Protein AF-A0A3A9F997-F1 (afdb_monomer)

Solvent-acce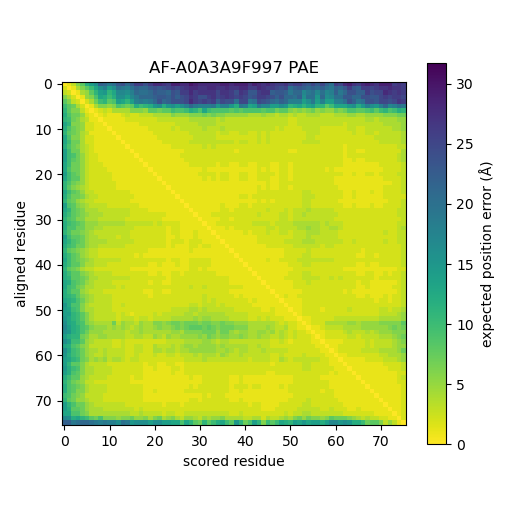ssible surface area (backbone atoms only — not comparable to full-atom values): 4422 Å² t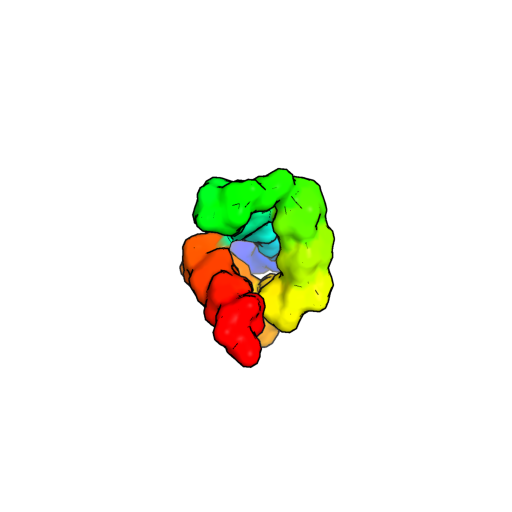otal; per-residue (Å²): 133,85,77,78,88,72,79,49,72,66,59,50,51,54,50,40,56,50,37,51,54,51,23,25,53,54,46,18,66,76,69,73,47,56,47,71,62,43,43,57,53,42,62,72,31,72,59,42,53,46,48,75,36,75,91,70,48,50,66,74,68,38,35,70,56,52,39,51,50,40,56,50,62,78,71,109

Nearest PDB structures (foldseek):
  3tet-assembly2_B  TM=5.331E-01  e=7.314E+00  Bacillus cereus ATCC 14579
  6rv4-assembly2_D  TM=5.212E-01  e=9.299E+00  Homo sapiens

Foldseek 3Di:
DDDPPDDDPVNLVVLLVVLLQVLLVVLCVVVVHDSVVSSVVLCVDPLNVCSPVPVVVVSVVGNVVSNVVVVVRVVD

Secondary structure (DSSP, 8-state):
--------HHHHHHHHHHHHHHHHHHHHHHHT--HHHHHHHHHTSHHHHHTT-TTTTGGGS-HHHHHHHHHHHTT-

Mean predicted aligned error: 4.21 Å

Radius of gyration: 13.61 Å; Cα contacts (8 Å, |Δi|>4): 58; chains: 1; bounding box: 27×21×43 Å

Sequence (76 aa):
MAIEKTITEEAKKNAIDLVITMVVDELSEDLRLQPEEILIKFLSSNTGILLYDEDTKLWWDGPSAVADMYKKEISE

pLDDT: mean 91.97, std 10.33, range [46.06, 98.38]

Structure (mmCIF, N/CA/C/O backbone):
data_AF-A0A3A9F997-F1
#
_entry.id   AF-A0A3A9F997-F1
#
loop_
_atom_site.group_PDB
_atom_site.id
_atom_site.type_symbol
_atom_site.label_atom_id
_atom_site.label_alt_id
_atom_site.label_comp_id
_atom_site.label_asym_id
_atom_site.label_entity_id
_atom_site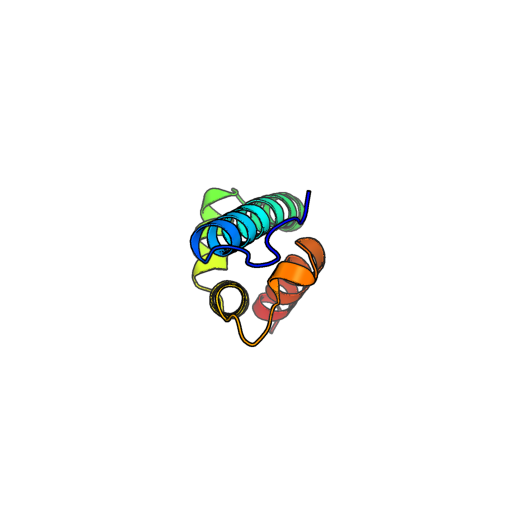.label_seq_id
_atom_site.pdbx_PDB_ins_code
_atom_site.Cartn_x
_atom_site.Cartn_y
_atom_site.Cartn_z
_atom_site.occupancy
_atom_site.B_iso_or_equiv
_atom_site.auth_seq_id
_atom_site.auth_comp_id
_atom_site.auth_asym_id
_atom_site.auth_atom_id
_atom_site.pdbx_PDB_model_num
ATOM 1 N N . MET A 1 1 ? 13.785 11.104 -31.367 1.00 46.06 1 MET A N 1
ATOM 2 C CA . MET A 1 1 ? 14.423 10.728 -30.091 1.00 46.06 1 MET A CA 1
ATOM 3 C C . MET A 1 1 ? 13.685 9.500 -29.586 1.00 46.06 1 MET A C 1
ATOM 5 O O . MET A 1 1 ? 12.499 9.608 -29.310 1.00 46.06 1 MET A O 1
ATOM 9 N N . ALA A 1 2 ? 14.308 8.322 -29.632 1.00 52.56 2 ALA A N 1
ATOM 10 C CA . ALA A 1 2 ? 13.688 7.114 -29.097 1.00 52.56 2 ALA A CA 1
ATOM 11 C C . ALA A 1 2 ? 13.788 7.194 -27.571 1.00 52.56 2 ALA A C 1
ATOM 13 O O . ALA A 1 2 ? 14.894 7.296 -27.048 1.00 52.56 2 ALA A O 1
ATOM 14 N N . ILE A 1 3 ? 12.650 7.232 -26.878 1.00 68.56 3 ILE A N 1
ATOM 15 C CA . ILE A 1 3 ? 12.636 7.080 -25.424 1.00 68.56 3 ILE A CA 1
ATOM 16 C C . ILE A 1 3 ? 13.037 5.631 -25.159 1.00 68.56 3 ILE A C 1
ATOM 18 O O . ILE A 1 3 ? 12.391 4.707 -25.661 1.00 68.56 3 ILE A O 1
ATOM 22 N N . GLU A 1 4 ? 14.138 5.439 -24.444 1.00 58.38 4 GLU A N 1
ATOM 23 C CA . GLU A 1 4 ? 14.561 4.129 -23.969 1.00 58.38 4 GLU A CA 1
ATOM 24 C C . GLU A 1 4 ? 13.421 3.562 -23.106 1.00 58.38 4 GLU A C 1
ATOM 26 O O . GLU A 1 4 ? 13.017 4.167 -22.118 1.00 58.38 4 GLU A O 1
ATOM 31 N N . LYS A 1 5 ? 12.809 2.452 -23.538 1.00 62.50 5 LYS A N 1
ATOM 32 C CA . LYS A 1 5 ? 11.583 1.893 -22.929 1.00 62.50 5 LYS A CA 1
ATOM 33 C C . LYS A 1 5 ? 11.823 1.187 -21.589 1.00 62.50 5 LYS A C 1
ATOM 35 O O . LYS A 1 5 ? 10.911 0.550 -21.065 1.00 62.50 5 LYS A O 1
ATOM 40 N N . THR A 1 6 ? 13.035 1.258 -21.056 1.00 78.12 6 THR A N 1
ATOM 41 C CA . THR A 1 6 ? 13.429 0.506 -19.871 1.00 78.12 6 THR A CA 1
ATOM 42 C C . THR A 1 6 ? 13.335 1.415 -18.654 1.00 78.12 6 THR A C 1
ATOM 44 O O . THR A 1 6 ? 14.147 2.319 -18.480 1.00 78.12 6 THR A O 1
ATOM 47 N N . ILE A 1 7 ? 12.324 1.187 -17.817 1.00 82.25 7 ILE A N 1
ATOM 48 C CA . ILE A 1 7 ? 12.205 1.832 -16.505 1.00 82.25 7 ILE A CA 1
ATOM 49 C C . ILE A 1 7 ? 13.234 1.173 -15.581 1.00 82.25 7 ILE A C 1
ATOM 51 O O . ILE A 1 7 ? 13.313 -0.055 -15.530 1.00 82.25 7 ILE A O 1
ATOM 55 N N . THR A 1 8 ? 14.037 1.969 -14.875 1.00 90.69 8 THR A N 1
ATOM 56 C CA . THR A 1 8 ? 15.010 1.441 -13.911 1.00 90.69 8 THR A CA 1
ATOM 57 C C . THR A 1 8 ? 14.301 0.877 -12.680 1.00 90.69 8 THR A C 1
ATOM 59 O O . THR A 1 8 ? 13.234 1.352 -12.298 1.00 90.69 8 THR A O 1
ATOM 62 N N . GLU A 1 9 ? 14.912 -0.100 -12.007 1.00 89.12 9 GLU A N 1
ATOM 63 C CA . GLU A 1 9 ? 14.373 -0.645 -10.750 1.00 89.12 9 GLU A CA 1
ATOM 64 C C . GLU A 1 9 ? 14.212 0.434 -9.666 1.00 89.12 9 GLU A C 1
ATOM 66 O O . GLU A 1 9 ? 13.266 0.407 -8.888 1.00 89.12 9 GLU A O 1
ATOM 71 N N . GLU A 1 10 ? 15.098 1.432 -9.645 1.00 91.44 10 GLU A N 1
ATOM 72 C CA . GLU A 1 10 ? 14.971 2.598 -8.766 1.00 91.44 10 GLU A CA 1
ATOM 73 C C . GLU A 1 10 ? 13.733 3.438 -9.103 1.00 91.44 10 GLU A C 1
ATOM 75 O O . GLU A 1 10 ? 12.970 3.794 -8.211 1.00 91.44 10 GLU A O 1
ATOM 80 N N . ALA A 1 11 ? 13.480 3.708 -10.387 1.00 91.31 11 ALA A N 1
ATOM 81 C CA . ALA A 1 11 ? 12.304 4.466 -10.801 1.00 91.31 11 ALA A CA 1
ATOM 82 C C . ALA A 1 11 ? 10.995 3.737 -10.458 1.00 91.31 11 ALA A C 1
ATOM 84 O O . ALA A 1 11 ? 10.021 4.390 -10.089 1.00 91.31 11 ALA A O 1
ATOM 85 N N . LYS A 1 12 ? 10.977 2.398 -10.523 1.00 90.31 12 LYS A N 1
ATOM 86 C CA . LYS A 1 12 ? 9.832 1.594 -10.070 1.00 90.31 12 LYS A CA 1
ATOM 87 C C . LYS A 1 12 ? 9.619 1.706 -8.564 1.00 90.31 12 LYS A C 1
ATOM 89 O O . LYS A 1 12 ? 8.509 2.000 -8.138 1.00 90.31 12 LYS A O 1
ATOM 94 N N . LYS A 1 13 ? 10.678 1.541 -7.764 1.00 92.56 13 LYS A N 1
ATOM 95 C CA . LYS A 1 13 ? 10.604 1.689 -6.301 1.00 92.56 13 LYS A CA 1
ATOM 96 C C . LYS A 1 13 ? 10.101 3.071 -5.900 1.00 92.56 13 LYS A C 1
ATOM 98 O O . LYS A 1 13 ? 9.187 3.164 -5.097 1.00 92.56 13 LYS A O 1
ATOM 103 N N . ASN A 1 14 ? 10.596 4.123 -6.551 1.00 93.81 14 ASN A N 1
ATOM 104 C CA . ASN A 1 14 ? 10.120 5.487 -6.319 1.00 93.81 14 ASN A CA 1
ATOM 105 C C . ASN A 1 14 ? 8.626 5.648 -6.651 1.00 93.81 14 ASN A C 1
ATOM 107 O O . ASN A 1 14 ? 7.918 6.375 -5.958 1.00 93.81 14 ASN A O 1
ATOM 111 N N . ALA A 1 15 ? 8.133 4.979 -7.700 1.00 93.44 15 ALA A N 1
ATOM 112 C CA . ALA A 1 15 ? 6.709 4.976 -8.027 1.00 93.44 15 ALA A CA 1
ATOM 113 C C . ALA A 1 15 ? 5.882 4.227 -6.969 1.00 93.44 15 ALA A C 1
ATOM 115 O O . ALA A 1 15 ? 4.834 4.725 -6.567 1.00 93.44 15 ALA A O 1
ATOM 116 N N . ILE A 1 16 ? 6.368 3.083 -6.478 1.00 95.06 16 ILE A N 1
ATOM 117 C CA . ILE A 1 16 ? 5.733 2.323 -5.391 1.00 95.06 16 ILE A CA 1
ATOM 118 C C . ILE A 1 16 ? 5.680 3.165 -4.110 1.00 95.06 16 ILE A C 1
ATOM 120 O O . ILE A 1 16 ? 4.610 3.319 -3.532 1.00 95.06 16 ILE A O 1
ATOM 124 N N . ASP A 1 17 ? 6.789 3.783 -3.703 1.00 95.31 17 ASP A N 1
ATOM 125 C CA . ASP A 1 17 ? 6.852 4.619 -2.497 1.00 95.31 17 ASP A CA 1
ATOM 126 C C . ASP A 1 17 ? 5.918 5.844 -2.597 1.00 95.31 17 ASP A C 1
ATOM 128 O O . ASP A 1 17 ? 5.292 6.254 -1.611 1.00 95.31 17 ASP A O 1
ATOM 132 N N . LEU A 1 18 ? 5.753 6.402 -3.803 1.00 96.31 18 LEU A N 1
ATOM 133 C CA . LEU A 1 18 ? 4.760 7.444 -4.065 1.00 96.31 18 LEU A CA 1
ATOM 134 C C . LEU A 1 18 ? 3.329 6.910 -3.910 1.00 96.31 18 LEU A C 1
ATOM 136 O O . LEU A 1 18 ? 2.504 7.570 -3.279 1.00 96.31 18 LEU A O 1
ATOM 140 N N . VAL A 1 19 ? 3.031 5.720 -4.444 1.00 96.69 19 VAL A N 1
ATOM 141 C CA . VAL A 1 19 ? 1.728 5.058 -4.256 1.00 96.69 19 VAL A CA 1
ATOM 142 C C . VAL A 1 19 ? 1.444 4.835 -2.775 1.00 96.69 19 VAL A C 1
ATOM 144 O O . VAL A 1 19 ? 0.368 5.207 -2.321 1.00 96.69 19 VAL A O 1
ATOM 147 N N . ILE A 1 20 ? 2.408 4.328 -2.005 1.00 97.50 20 ILE A N 1
ATOM 148 C CA . ILE A 1 20 ? 2.263 4.126 -0.556 1.00 97.50 20 ILE A CA 1
ATOM 149 C C . ILE A 1 20 ? 1.917 5.439 0.140 1.00 97.50 20 ILE A C 1
ATOM 151 O O . ILE A 1 20 ? 0.999 5.475 0.951 1.00 97.50 20 ILE A O 1
ATOM 155 N N . THR A 1 21 ? 2.613 6.524 -0.202 1.00 98.00 21 THR A N 1
ATOM 156 C CA . THR A 1 21 ? 2.344 7.846 0.381 1.00 98.00 21 THR A CA 1
ATOM 157 C C . THR A 1 21 ? 0.896 8.280 0.138 1.00 98.00 21 THR A C 1
ATOM 159 O O . THR A 1 21 ? 0.228 8.723 1.067 1.00 98.00 21 THR A O 1
ATOM 162 N N . MET A 1 22 ? 0.391 8.102 -1.087 1.00 98.19 22 MET A N 1
ATOM 163 C CA . MET A 1 22 ? -0.992 8.445 -1.446 1.00 98.19 22 MET A CA 1
ATOM 164 C C . MET A 1 22 ? -2.019 7.536 -0.755 1.00 98.19 22 MET A C 1
ATOM 166 O O . MET A 1 22 ? -3.050 8.016 -0.299 1.00 98.19 22 MET A O 1
ATOM 170 N N . VAL A 1 23 ? -1.729 6.237 -0.639 1.00 98.31 23 VAL A N 1
ATOM 171 C CA . VAL A 1 23 ? -2.584 5.275 0.076 1.00 98.31 23 VAL A CA 1
ATOM 172 C C . VAL A 1 23 ? -2.682 5.626 1.557 1.00 98.31 23 VAL A C 1
ATOM 174 O O . VAL A 1 23 ? -3.766 5.596 2.129 1.00 98.31 23 VAL A O 1
ATOM 177 N N . VAL A 1 24 ? -1.559 5.958 2.194 1.00 98.38 24 VAL A N 1
ATOM 178 C CA . VAL A 1 24 ? -1.517 6.317 3.616 1.00 98.38 24 VAL A CA 1
ATOM 179 C C . VAL A 1 24 ? -2.315 7.589 3.887 1.00 98.38 24 VAL A C 1
ATOM 181 O O . VAL A 1 24 ? -3.040 7.629 4.878 1.00 98.38 24 VAL A O 1
ATOM 184 N N . ASP A 1 25 ? -2.206 8.595 3.016 1.00 98.25 25 ASP A N 1
ATOM 185 C CA . ASP A 1 25 ? -2.982 9.835 3.112 1.00 98.25 25 ASP A CA 1
ATOM 186 C C . ASP A 1 25 ? -4.491 9.543 3.038 1.00 98.25 25 ASP A C 1
ATOM 188 O O . ASP A 1 25 ? -5.220 9.851 3.982 1.00 98.25 25 ASP A O 1
ATOM 192 N N . GLU A 1 26 ? -4.929 8.807 2.007 1.00 98.00 26 GLU A N 1
ATOM 193 C CA . GLU A 1 26 ? -6.328 8.384 1.824 1.00 98.00 26 GLU A CA 1
ATOM 194 C C . GLU A 1 26 ? -6.860 7.601 3.039 1.00 98.00 26 GLU A C 1
ATOM 196 O O . GLU A 1 26 ? -7.913 7.912 3.598 1.00 98.00 26 GLU A O 1
ATOM 201 N N . LEU A 1 27 ? -6.101 6.610 3.514 1.00 98.12 27 LEU A N 1
ATOM 202 C CA . LEU A 1 27 ? -6.475 5.799 4.673 1.00 98.12 27 LEU A CA 1
ATOM 203 C C . LEU A 1 27 ? -6.501 6.601 5.979 1.00 98.12 27 LEU A C 1
ATOM 205 O O . LEU A 1 27 ? -7.286 6.279 6.873 1.00 98.12 27 LEU A O 1
ATOM 209 N N . SER A 1 28 ? -5.643 7.614 6.123 1.00 98.12 28 SER A N 1
ATOM 210 C CA . SER A 1 28 ? -5.628 8.465 7.315 1.00 98.12 28 SER A CA 1
ATOM 211 C C . SER A 1 28 ? -6.927 9.265 7.444 1.00 98.12 28 SER A C 1
ATOM 213 O O . SER A 1 28 ? -7.485 9.352 8.544 1.00 98.12 28 SER A O 1
ATOM 215 N N . GLU A 1 29 ? -7.461 9.757 6.321 1.00 96.88 29 GLU A N 1
ATOM 216 C CA . GLU A 1 29 ? -8.745 10.457 6.258 1.00 96.88 29 GLU A CA 1
ATOM 217 C C . GLU A 1 29 ? -9.918 9.503 6.528 1.00 96.88 29 GLU A C 1
ATOM 219 O O . GLU A 1 29 ? -10.757 9.780 7.394 1.00 96.88 29 GLU A O 1
ATOM 224 N N . ASP A 1 30 ? -9.939 8.353 5.847 1.00 96.56 30 ASP A N 1
ATOM 225 C CA . ASP A 1 30 ? -11.001 7.345 5.954 1.00 96.56 30 ASP A CA 1
ATOM 226 C C . ASP A 1 30 ? -11.105 6.755 7.371 1.00 96.56 30 ASP A C 1
ATOM 228 O O . ASP A 1 30 ? -12.196 6.645 7.943 1.00 96.56 30 ASP A O 1
ATOM 232 N N . LEU A 1 31 ? -9.966 6.374 7.958 1.00 95.94 31 LEU A N 1
ATOM 233 C CA . LEU A 1 31 ? -9.900 5.686 9.252 1.00 95.94 31 LEU A CA 1
ATOM 234 C C . LEU A 1 31 ? -9.774 6.648 10.440 1.00 95.94 31 LEU A C 1
ATOM 236 O O . LEU A 1 31 ? -9.884 6.213 11.588 1.00 95.94 31 LEU A O 1
ATOM 240 N N . ARG A 1 32 ? -9.572 7.950 10.185 1.00 97.00 32 ARG A N 1
ATOM 241 C CA . ARG A 1 32 ? -9.341 8.997 11.199 1.00 97.00 32 ARG A CA 1
ATOM 242 C C . ARG A 1 32 ? -8.177 8.672 12.143 1.00 97.00 32 ARG A C 1
ATOM 244 O O . ARG A 1 32 ? -8.263 8.898 13.353 1.00 97.00 32 ARG A O 1
ATOM 251 N N . LEU A 1 33 ? -7.097 8.134 11.585 1.00 96.81 33 LEU A N 1
ATOM 252 C CA . LEU A 1 33 ? -5.861 7.795 12.294 1.00 96.81 33 LEU A CA 1
ATOM 253 C C . LEU A 1 33 ? -4.715 8.689 11.818 1.00 96.81 33 LEU A C 1
ATOM 255 O O . LEU A 1 33 ? -4.788 9.290 10.752 1.00 96.81 33 LEU A O 1
ATOM 259 N N . GLN A 1 34 ? -3.650 8.783 12.615 1.00 98.06 34 GLN A N 1
ATOM 260 C CA . GLN A 1 34 ? -2.468 9.542 12.204 1.00 98.06 34 GLN A CA 1
ATOM 261 C C . GLN A 1 34 ? -1.746 8.824 11.047 1.00 98.06 34 GLN A C 1
ATOM 263 O O . GLN A 1 34 ? -1.605 7.595 11.109 1.00 98.06 34 GLN A O 1
ATOM 268 N N . PRO A 1 35 ? -1.259 9.547 10.020 1.00 97.75 35 PRO A N 1
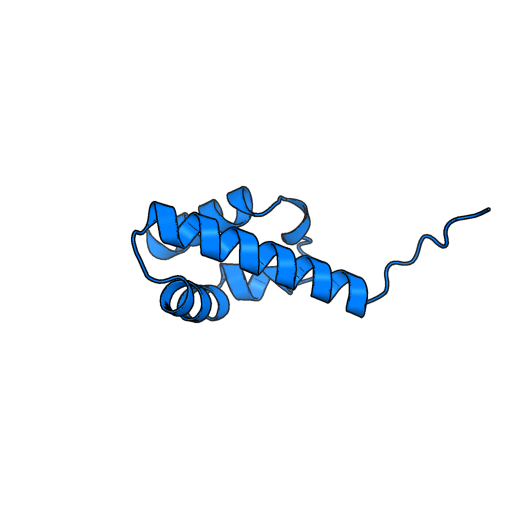ATOM 269 C CA . PRO A 1 35 ? -0.556 8.952 8.883 1.00 97.75 35 PRO A CA 1
ATOM 270 C C . PRO A 1 35 ? 0.623 8.057 9.285 1.00 97.75 35 PRO A C 1
ATOM 272 O O . PRO A 1 35 ? 0.837 7.014 8.677 1.00 97.75 35 PRO A O 1
ATOM 275 N N . GLU A 1 36 ? 1.361 8.402 10.344 1.00 97.06 36 GLU A N 1
ATOM 276 C CA . GLU A 1 36 ? 2.493 7.607 10.833 1.00 97.06 36 GLU A CA 1
ATOM 277 C C . GLU A 1 36 ? 2.047 6.243 11.373 1.00 97.06 36 GLU A C 1
ATOM 279 O O . GLU A 1 36 ? 2.716 5.231 11.161 1.00 97.06 36 GLU A O 1
ATOM 284 N N . GLU A 1 37 ? 0.898 6.201 12.052 1.00 97.38 37 GLU A N 1
ATOM 285 C CA . GLU A 1 37 ? 0.311 4.955 12.545 1.00 97.38 37 GLU A CA 1
ATOM 286 C C . GLU A 1 37 ? -0.193 4.094 11.381 1.00 97.38 37 GLU A C 1
ATOM 288 O O . GLU A 1 37 ? 0.031 2.880 11.367 1.00 97.38 37 GLU A O 1
ATOM 293 N N . ILE A 1 38 ? -0.838 4.721 10.393 1.00 98.00 38 ILE A N 1
ATOM 294 C CA . ILE A 1 38 ? -1.306 4.044 9.181 1.00 98.00 38 ILE A CA 1
ATOM 295 C C . ILE A 1 38 ? -0.134 3.469 8.392 1.00 98.00 38 ILE A C 1
ATOM 297 O O . ILE A 1 38 ? -0.180 2.296 8.041 1.00 98.00 38 ILE A O 1
ATOM 301 N N . LEU A 1 39 ? 0.931 4.241 8.165 1.00 98.06 39 LEU A N 1
ATOM 302 C CA . LEU A 1 39 ? 2.106 3.803 7.414 1.00 98.06 39 LEU A CA 1
ATOM 303 C C . LEU A 1 39 ? 2.725 2.540 8.020 1.00 98.06 39 LEU A C 1
ATOM 305 O O . LEU A 1 39 ? 2.982 1.576 7.303 1.00 98.06 39 LEU A O 1
ATOM 309 N N . ILE A 1 40 ? 2.927 2.515 9.342 1.00 97.00 40 ILE A N 1
ATOM 310 C CA . ILE A 1 40 ? 3.520 1.359 10.033 1.00 97.00 40 ILE A CA 1
ATOM 311 C C . ILE A 1 40 ? 2.640 0.113 9.869 1.00 97.00 40 ILE A C 1
ATOM 313 O O . ILE A 1 40 ? 3.150 -0.973 9.574 1.00 97.00 40 ILE A O 1
ATOM 317 N N . LYS A 1 41 ? 1.320 0.259 10.044 1.00 96.94 41 LYS A N 1
ATOM 318 C CA . LYS A 1 41 ? 0.368 -0.852 9.894 1.00 96.94 41 LYS A CA 1
ATOM 319 C C . LYS A 1 41 ? 0.291 -1.333 8.448 1.00 96.94 41 LYS A C 1
ATOM 321 O O . LYS A 1 41 ? 0.366 -2.533 8.206 1.00 96.94 41 LYS A O 1
ATOM 326 N N . PHE A 1 42 ? 0.206 -0.403 7.503 1.00 97.69 42 PHE A N 1
ATOM 327 C CA . PHE A 1 42 ? 0.118 -0.685 6.078 1.00 97.69 42 PHE A CA 1
ATOM 328 C C . PHE A 1 42 ? 1.361 -1.423 5.574 1.00 97.69 42 PHE A C 1
ATOM 330 O O . PHE A 1 42 ? 1.229 -2.481 4.966 1.00 97.69 42 PHE A O 1
ATOM 337 N N . LEU A 1 43 ? 2.570 -0.948 5.891 1.00 96.12 43 LEU A N 1
ATOM 338 C CA . LEU A 1 43 ? 3.817 -1.616 5.488 1.00 96.12 43 LEU A CA 1
ATOM 339 C C . LEU A 1 43 ? 3.963 -3.031 6.070 1.00 96.12 43 LEU A C 1
ATOM 341 O O . LEU A 1 43 ? 4.678 -3.853 5.504 1.00 96.12 43 LEU A O 1
ATOM 345 N N . SER A 1 44 ? 3.292 -3.315 7.188 1.00 95.88 44 SER A N 1
ATOM 346 C CA . SER A 1 44 ? 3.290 -4.636 7.831 1.00 95.88 44 SER A CA 1
ATOM 347 C C . SER A 1 44 ? 2.144 -5.546 7.360 1.00 95.88 44 SER A C 1
ATOM 349 O O . SER A 1 44 ? 2.061 -6.686 7.813 1.00 95.88 44 SER A O 1
ATOM 351 N N . SER A 1 45 ? 1.249 -5.051 6.500 1.00 96.94 45 SER A N 1
ATOM 352 C CA . SER A 1 45 ? 0.086 -5.786 5.985 1.00 96.94 45 SER A CA 1
ATOM 353 C C . SER A 1 45 ? 0.435 -6.643 4.769 1.00 96.94 45 SER A C 1
ATOM 355 O O . SER A 1 45 ? 1.423 -6.384 4.076 1.00 96.94 45 SER A O 1
ATOM 357 N N . ASN A 1 46 ? -0.403 -7.633 4.459 1.00 96.62 46 ASN A N 1
ATOM 358 C CA . ASN A 1 46 ? -0.252 -8.420 3.236 1.00 96.62 46 ASN A CA 1
ATOM 359 C C . ASN A 1 46 ? -0.375 -7.528 1.997 1.00 96.62 46 ASN A C 1
ATOM 361 O O . ASN A 1 46 ? 0.405 -7.681 1.061 1.00 96.62 46 ASN A O 1
ATOM 365 N N . THR A 1 47 ? -1.301 -6.566 2.014 1.00 96.44 47 THR A N 1
ATOM 366 C CA . THR A 1 47 ? -1.475 -5.577 0.943 1.00 96.44 47 THR A CA 1
ATOM 367 C C . THR A 1 47 ? -0.199 -4.764 0.712 1.00 96.44 47 THR A C 1
ATOM 369 O O . THR A 1 47 ? 0.244 -4.619 -0.427 1.00 96.44 47 THR A O 1
ATOM 372 N N . GLY A 1 48 ? 0.435 -4.276 1.783 1.00 95.44 48 GLY A N 1
ATOM 373 C CA . GLY A 1 48 ? 1.680 -3.507 1.699 1.00 95.44 48 GLY A CA 1
ATOM 374 C C . GLY A 1 48 ? 2.866 -4.331 1.195 1.00 95.44 48 GLY A C 1
ATOM 375 O O . GLY A 1 48 ? 3.643 -3.848 0.374 1.00 95.44 48 GLY A O 1
ATOM 376 N N . ILE A 1 49 ? 2.981 -5.591 1.626 1.00 94.44 49 ILE A N 1
ATOM 377 C CA . ILE A 1 49 ? 4.016 -6.519 1.141 1.00 94.44 49 ILE A CA 1
ATOM 378 C C . ILE A 1 49 ? 3.815 -6.825 -0.350 1.00 94.44 49 ILE A C 1
ATOM 380 O O . ILE A 1 49 ? 4.782 -6.818 -1.112 1.00 94.44 49 ILE A O 1
ATOM 384 N N . LEU A 1 50 ? 2.567 -7.050 -0.777 1.00 95.19 50 LEU A N 1
ATOM 385 C CA . LEU A 1 50 ? 2.232 -7.382 -2.164 1.00 95.19 50 LEU A CA 1
ATOM 386 C C . LEU A 1 50 ? 2.546 -6.240 -3.137 1.00 95.19 50 LEU A C 1
ATOM 388 O O . LEU A 1 50 ? 2.844 -6.484 -4.301 1.00 95.19 50 LEU A O 1
ATOM 392 N N . LEU A 1 51 ? 2.534 -4.994 -2.662 1.00 93.31 51 LEU A N 1
ATOM 393 C CA . LEU A 1 51 ? 2.842 -3.824 -3.483 1.00 93.31 51 LEU A CA 1
ATOM 394 C C . LEU A 1 51 ? 4.277 -3.838 -4.045 1.00 93.31 51 LEU A C 1
ATOM 396 O O . LEU A 1 51 ? 4.525 -3.264 -5.105 1.00 93.31 51 LEU A O 1
ATOM 400 N N . TYR A 1 52 ? 5.204 -4.508 -3.352 1.00 89.25 52 TYR A N 1
ATOM 401 C CA . TYR A 1 52 ? 6.590 -4.700 -3.792 1.00 89.25 52 TYR A CA 1
ATOM 402 C C . TYR A 1 52 ? 6.794 -5.974 -4.632 1.00 89.25 52 TYR A C 1
ATOM 404 O O . TYR A 1 52 ? 7.908 -6.219 -5.101 1.00 89.25 52 TYR A O 1
ATOM 412 N N . ASP A 1 53 ? 5.750 -6.782 -4.833 1.00 91.19 53 ASP A N 1
ATOM 413 C CA . ASP A 1 53 ? 5.788 -7.950 -5.709 1.00 91.19 53 ASP A CA 1
ATOM 414 C C . ASP A 1 53 ? 5.556 -7.533 -7.171 1.00 91.19 53 ASP A C 1
ATOM 416 O O . ASP A 1 53 ? 4.433 -7.258 -7.611 1.00 91.19 53 ASP A O 1
ATOM 420 N N . GLU A 1 54 ? 6.647 -7.501 -7.936 1.00 82.94 54 GLU A N 1
ATOM 421 C CA . GLU A 1 54 ? 6.666 -7.116 -9.351 1.00 82.94 54 GLU A CA 1
ATOM 422 C C . GLU A 1 54 ? 5.801 -8.018 -10.246 1.00 82.94 54 GLU A C 1
ATOM 424 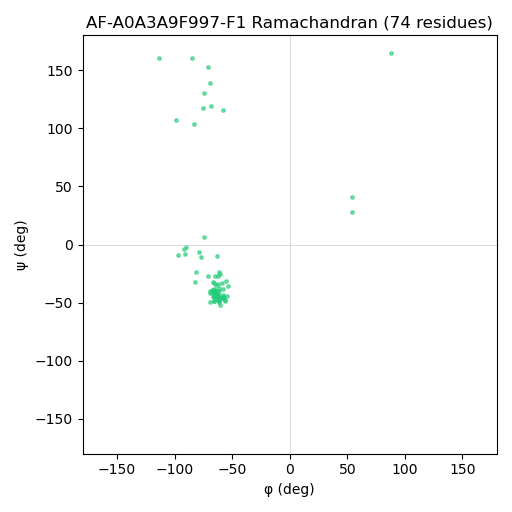O O . GLU A 1 54 ? 5.336 -7.555 -11.294 1.00 82.94 54 GLU A O 1
ATOM 429 N N . ASP A 1 55 ? 5.546 -9.272 -9.856 1.00 88.06 55 ASP A N 1
ATOM 430 C CA . ASP A 1 55 ? 4.709 -10.179 -10.645 1.00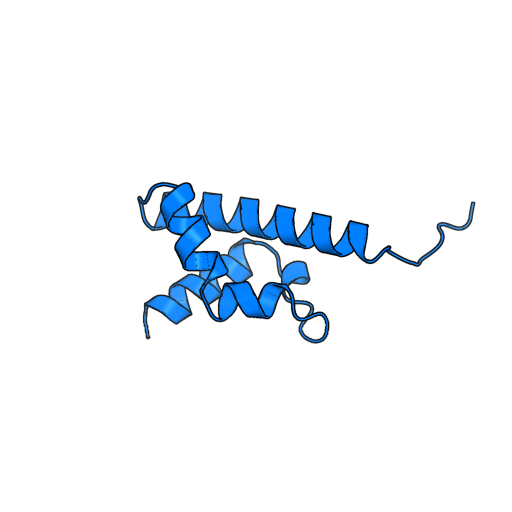 88.06 55 ASP A CA 1
ATOM 431 C C . ASP A 1 55 ? 3.231 -9.760 -10.596 1.00 88.06 55 ASP A C 1
ATOM 433 O O . ASP A 1 55 ? 2.485 -9.989 -11.555 1.00 88.06 55 ASP A O 1
ATOM 437 N N . THR A 1 56 ? 2.815 -9.083 -9.520 1.00 87.94 56 THR A N 1
ATOM 438 C CA . THR A 1 56 ? 1.434 -8.604 -9.351 1.00 87.94 56 THR A CA 1
ATOM 439 C C . THR A 1 56 ? 1.158 -7.292 -10.066 1.00 87.94 56 THR A C 1
ATOM 441 O O . THR A 1 56 ? 0.039 -7.077 -10.527 1.00 87.94 56 THR A O 1
ATOM 444 N N . LYS A 1 57 ? 2.170 -6.417 -10.171 1.00 87.56 57 LYS A N 1
ATOM 445 C CA . LYS A 1 57 ? 2.047 -5.047 -10.704 1.00 87.56 57 LYS A CA 1
ATOM 446 C C . LYS A 1 57 ? 0.960 -4.216 -10.015 1.00 87.56 57 LYS A C 1
ATOM 448 O O . LYS A 1 57 ? 0.427 -3.289 -10.619 1.00 87.56 57 LYS A O 1
ATOM 453 N N . LEU A 1 58 ? 0.666 -4.509 -8.749 1.00 90.75 58 LEU A N 1
ATOM 454 C CA . LEU A 1 58 ? -0.419 -3.879 -7.996 1.00 90.75 58 LEU A CA 1
ATOM 455 C C . LEU A 1 58 ? -0.319 -2.341 -7.961 1.00 90.75 58 LEU A C 1
ATOM 457 O O . LEU A 1 58 ? -1.328 -1.643 -7.990 1.00 90.75 58 LEU A O 1
ATOM 461 N N . TRP A 1 59 ? 0.897 -1.786 -7.984 1.00 90.00 59 TRP A N 1
ATOM 462 C CA . TRP A 1 59 ? 1.113 -0.336 -8.028 1.00 90.00 59 TRP A CA 1
ATOM 463 C C . TRP A 1 59 ? 0.565 0.351 -9.301 1.00 90.00 59 TRP A C 1
ATOM 465 O O . TRP A 1 59 ? 0.502 1.579 -9.345 1.00 90.00 59 TRP A O 1
ATOM 475 N N . TRP A 1 60 ? 0.145 -0.405 -10.328 1.00 91.69 60 TRP A N 1
ATOM 476 C CA . TRP A 1 60 ? -0.486 0.115 -11.555 1.00 91.69 60 TRP A CA 1
ATOM 477 C C . TRP A 1 60 ? -1.975 0.403 -11.375 1.00 91.69 60 TRP A C 1
ATOM 479 O O . TRP A 1 60 ? -2.522 1.233 -12.102 1.00 91.69 60 TRP A O 1
ATOM 489 N N . ASP A 1 61 ? -2.614 -0.254 -10.409 1.00 93.38 61 ASP A N 1
ATOM 490 C CA . ASP A 1 61 ? -4.056 -0.148 -10.176 1.00 93.38 61 ASP A CA 1
ATOM 491 C C . ASP A 1 61 ? -4.434 1.164 -9.468 1.00 93.38 61 ASP A C 1
ATOM 493 O O . ASP A 1 61 ? -5.602 1.553 -9.426 1.00 93.38 61 ASP A O 1
ATOM 497 N N . GLY A 1 62 ? -3.426 1.894 -8.982 1.00 93.06 62 GLY A N 1
ATOM 498 C CA . GLY A 1 62 ? -3.565 3.197 -8.347 1.00 93.06 62 GLY A CA 1
ATOM 499 C C . GLY A 1 62 ? -3.827 3.114 -6.839 1.00 93.06 62 GLY A C 1
ATOM 500 O O . GLY A 1 62 ? -4.175 2.058 -6.310 1.00 93.06 62 GLY A O 1
ATOM 501 N N . PRO A 1 63 ? -3.651 4.236 -6.118 1.00 96.62 63 PRO A N 1
ATOM 502 C CA . PRO A 1 63 ? -3.686 4.244 -4.659 1.00 96.62 63 PRO A CA 1
ATOM 503 C C . PRO A 1 63 ? -5.046 3.832 -4.082 1.00 96.62 63 PRO A C 1
ATOM 505 O O . PRO A 1 63 ? -5.079 2.997 -3.189 1.00 9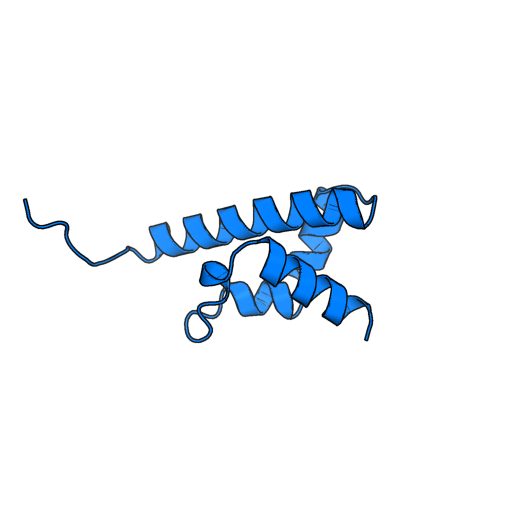6.62 63 PRO A O 1
ATOM 508 N N . SER A 1 64 ? -6.170 4.301 -4.627 1.00 97.19 64 SER A N 1
ATOM 509 C CA . SER A 1 64 ? -7.484 3.973 -4.051 1.00 97.19 64 SER A CA 1
ATOM 510 C C . SER A 1 64 ? -7.838 2.484 -4.159 1.00 97.19 64 SER A C 1
ATOM 512 O O . SER A 1 64 ? -8.428 1.921 -3.242 1.00 97.19 64 SER A O 1
ATOM 514 N N . ALA A 1 65 ? -7.403 1.798 -5.224 1.00 96.44 65 ALA A N 1
ATOM 515 C CA . ALA A 1 65 ? -7.578 0.346 -5.337 1.00 96.44 65 ALA A CA 1
ATOM 516 C C . ALA A 1 65 ? -6.786 -0.408 -4.252 1.00 96.44 65 ALA A C 1
ATOM 518 O O . ALA A 1 65 ? -7.280 -1.367 -3.657 1.00 96.44 65 ALA A O 1
ATOM 519 N N . VAL A 1 66 ? -5.570 0.057 -3.958 1.00 97.50 66 VAL A N 1
ATOM 520 C CA . VAL A 1 66 ? -4.715 -0.493 -2.897 1.00 97.50 66 VA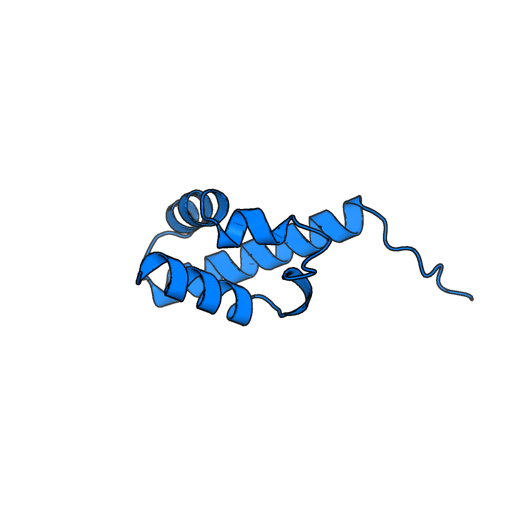L A CA 1
ATOM 521 C C . VAL A 1 66 ? -5.286 -0.178 -1.511 1.00 97.50 66 VAL A C 1
ATOM 523 O O . VAL A 1 66 ? -5.297 -1.047 -0.639 1.00 97.50 66 VAL A O 1
ATOM 526 N N . ALA A 1 67 ? -5.810 1.032 -1.306 1.00 97.94 67 ALA A N 1
ATOM 527 C CA . ALA A 1 67 ? -6.481 1.425 -0.071 1.00 97.94 67 ALA A CA 1
ATOM 528 C C . ALA A 1 67 ? -7.719 0.555 0.193 1.00 97.94 67 ALA A C 1
ATOM 530 O O . ALA A 1 67 ? -7.905 0.070 1.309 1.00 97.94 67 ALA A O 1
ATOM 531 N N . ASP A 1 68 ? -8.535 0.292 -0.830 1.00 97.69 68 ASP A N 1
ATOM 532 C CA . ASP A 1 68 ? -9.687 -0.608 -0.739 1.00 97.69 68 ASP A CA 1
ATOM 533 C C . ASP A 1 68 ? -9.276 -2.051 -0.421 1.00 97.69 68 ASP A C 1
ATOM 535 O O . ASP A 1 68 ? -9.918 -2.707 0.405 1.00 97.69 68 ASP A O 1
ATOM 539 N N . MET A 1 69 ? -8.181 -2.539 -1.013 1.00 97.25 69 MET A N 1
ATOM 540 C CA . MET A 1 69 ? -7.632 -3.860 -0.702 1.00 97.25 69 MET A CA 1
ATOM 541 C C . MET A 1 69 ? -7.193 -3.962 0.766 1.00 97.25 69 MET A C 1
ATOM 543 O O . MET A 1 69 ? -7.562 -4.920 1.445 1.00 97.25 69 MET A O 1
ATOM 547 N N . TYR A 1 70 ? -6.494 -2.949 1.283 1.00 97.88 70 TYR A N 1
ATOM 548 C CA . TYR A 1 70 ? -6.100 -2.902 2.691 1.00 97.88 70 TYR A CA 1
ATOM 549 C C . TYR A 1 70 ? -7.314 -2.797 3.626 1.00 97.88 70 TYR A C 1
ATOM 551 O O . TYR A 1 70 ? -7.391 -3.513 4.623 1.00 97.88 70 TYR A O 1
ATOM 559 N N . LYS A 1 71 ? -8.303 -1.952 3.296 1.00 97.38 71 LYS A N 1
ATOM 560 C CA . LYS A 1 71 ? -9.560 -1.839 4.061 1.00 97.38 71 LYS A CA 1
ATOM 561 C C . LYS A 1 71 ?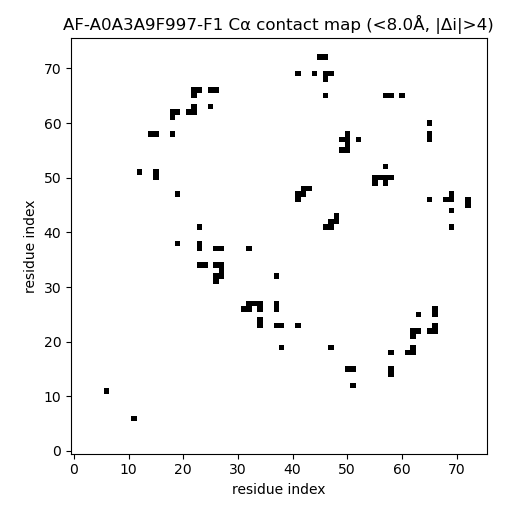 -10.296 -3.174 4.129 1.00 97.38 71 LYS A C 1
ATOM 563 O O . LYS A 1 71 ? -10.856 -3.506 5.172 1.00 97.38 71 LYS A O 1
ATOM 568 N N . LYS A 1 72 ? -10.275 -3.946 3.040 1.00 97.38 72 LYS A N 1
ATOM 569 C CA . LYS A 1 72 ? -10.822 -5.300 3.018 1.00 97.38 72 LYS A CA 1
ATOM 570 C C . LYS A 1 72 ? -10.027 -6.236 3.929 1.00 97.38 72 LYS A C 1
ATOM 572 O O . LYS A 1 72 ? -10.643 -6.897 4.756 1.00 97.38 72 LYS A O 1
ATOM 577 N N . GLU A 1 73 ? -8.698 -6.236 3.832 1.00 97.19 73 GLU A N 1
ATOM 578 C CA . GLU A 1 73 ? -7.812 -7.061 4.667 1.00 97.19 73 GLU A CA 1
ATOM 579 C C . GLU A 1 73 ? -8.058 -6.855 6.169 1.00 97.19 73 GLU A C 1
ATOM 581 O O . GLU A 1 73 ? -8.157 -7.824 6.909 1.00 97.19 73 GLU A O 1
ATOM 586 N N . ILE A 1 74 ? -8.213 -5.610 6.631 1.00 95.44 74 ILE A N 1
ATOM 587 C CA . ILE A 1 74 ? -8.442 -5.321 8.061 1.00 95.44 74 ILE A CA 1
ATOM 588 C C . ILE A 1 74 ? -9.888 -5.565 8.526 1.00 95.44 74 ILE A C 1
ATOM 590 O O . ILE A 1 74 ? -10.181 -5.411 9.713 1.00 95.44 74 ILE A O 1
ATOM 594 N N . SER A 1 75 ? -10.800 -5.866 7.599 1.00 91.62 75 SER A N 1
ATOM 595 C CA . SER A 1 75 ? -12.208 -6.172 7.886 1.00 91.62 75 SER A CA 1
ATOM 596 C C . SER A 1 75 ? -12.509 -7.675 7.952 1.00 91.62 75 SER A C 1
ATOM 598 O O . SER A 1 75 ? -13.622 -8.044 8.336 1.00 91.62 75 SER A O 1
ATOM 600 N N . GLU A 1 76 ? -11.539 -8.513 7.571 1.00 77.56 76 GLU A N 1
ATOM 601 C CA . GLU A 1 76 ? -11.567 -9.981 7.668 1.00 77.56 76 GLU A CA 1
ATOM 602 C C . GLU A 1 76 ? -11.109 -10.463 9.056 1.00 77.56 76 GLU A C 1
ATOM 604 O O . GLU A 1 76 ? -11.735 -11.425 9.565 1.00 77.56 76 GLU A O 1
#